Protein AF-A0A9E1TSV0-F1 (afdb_monomer_lite)

Secondary structure (DSSP, 8-state):
----HHHHHHHHHHHHHHHHHHHHHHHHHSS--HHHHHHHHHHHHHHHHHHHHHHHHHHHHHHHHHHH-

Foldseek 3Di:
DLPPLVVVLVVVLVVLVVVLVVVLVVLVPDPDDPVVNVVSVVVSVVVNVVSVVVSVVVCVVSVVVVVVD

pLDDT: mean 91.92, std 9.05, range [51.16, 98.0]

Sequence (69 aa):
MKIDIVLVGGLGFLLLVGALYLASVFITKSNMSNRAKRILHYVGFATVIIACVMMFDWYSTTYMAQLAS

Structure (mmCIF, N/CA/C/O backbone):
data_AF-A0A9E1TSV0-F1
#
_entry.id   AF-A0A9E1TSV0-F1
#
loop_
_atom_site.group_PDB
_atom_site.id
_atom_site.type_symbol
_atom_site.label_atom_id
_atom_site.label_alt_id
_atom_site.label_comp_id
_atom_site.label_asym_id
_atom_site.label_entity_id
_atom_site.label_seq_id
_atom_site.pdbx_PDB_ins_code
_atom_site.Cartn_x
_atom_site.Cartn_y
_atom_site.Cartn_z
_atom_site.occupancy
_atom_site.B_iso_or_equiv
_atom_site.auth_seq_id
_atom_site.auth_comp_id
_atom_site.auth_asym_id
_atom_site.auth_atom_id
_atom_site.pdbx_PDB_model_num
ATOM 1 N N . MET A 1 1 ? 12.629 11.776 -22.965 1.00 51.16 1 MET A N 1
ATOM 2 C CA . MET A 1 1 ? 12.955 11.953 -21.532 1.00 51.16 1 MET A CA 1
ATOM 3 C C . MET A 1 1 ? 12.810 10.593 -20.868 1.00 51.16 1 MET A C 1
ATOM 5 O O . MET A 1 1 ? 11.722 10.038 -20.958 1.00 51.16 1 MET A O 1
ATOM 9 N N . LYS A 1 2 ? 13.877 10.008 -20.305 1.00 65.88 2 LYS A N 1
ATOM 10 C CA . LYS A 1 2 ? 13.744 8.758 -19.538 1.00 65.88 2 LYS A CA 1
ATOM 11 C C . LYS A 1 2 ? 12.962 9.094 -18.269 1.00 65.88 2 LYS A C 1
ATOM 13 O O . LYS A 1 2 ? 13.405 9.933 -17.493 1.00 65.88 2 LYS A O 1
ATOM 18 N N . ILE A 1 3 ? 11.766 8.529 -18.125 1.00 74.88 3 ILE A N 1
ATOM 19 C CA . ILE A 1 3 ? 10.989 8.653 -16.891 1.00 74.88 3 ILE A CA 1
ATOM 20 C C . ILE A 1 3 ? 11.775 7.942 -15.792 1.00 74.88 3 ILE A C 1
ATOM 22 O O . ILE A 1 3 ? 12.155 6.782 -15.968 1.00 74.88 3 ILE A O 1
ATOM 26 N N . ASP A 1 4 ? 12.007 8.632 -14.674 1.00 86.56 4 ASP A N 1
ATOM 27 C CA . ASP A 1 4 ? 12.520 8.006 -13.458 1.00 86.56 4 ASP A CA 1
ATOM 28 C C . ASP A 1 4 ? 11.396 7.169 -12.836 1.00 86.56 4 ASP A C 1
ATOM 30 O O . ASP A 1 4 ? 10.580 7.631 -12.036 1.00 86.56 4 ASP A O 1
ATOM 34 N N . ILE A 1 5 ? 11.301 5.932 -13.314 1.00 87.75 5 ILE A N 1
ATOM 35 C CA . ILE A 1 5 ? 10.251 4.981 -12.950 1.00 87.75 5 ILE A CA 1
ATOM 36 C C . ILE A 1 5 ? 10.302 4.599 -11.470 1.00 87.75 5 ILE A C 1
ATOM 38 O O . ILE A 1 5 ? 9.260 4.291 -10.892 1.00 87.75 5 ILE A O 1
ATOM 42 N N . VAL A 1 6 ? 11.484 4.671 -10.845 1.00 87.56 6 VAL A N 1
ATOM 43 C CA . VAL A 1 6 ? 11.650 4.432 -9.407 1.00 87.56 6 VAL A CA 1
ATOM 44 C C . VAL A 1 6 ? 11.004 5.573 -8.633 1.00 87.56 6 VAL A C 1
ATOM 46 O O . VAL A 1 6 ? 10.195 5.322 -7.739 1.00 87.56 6 VAL A O 1
ATOM 49 N N . LEU A 1 7 ? 11.304 6.822 -9.002 1.00 90.44 7 LEU A N 1
ATOM 50 C CA . LEU A 1 7 ? 10.735 7.996 -8.347 1.00 90.44 7 LEU A CA 1
ATOM 51 C C . LEU A 1 7 ? 9.213 8.057 -8.523 1.00 90.44 7 LEU A C 1
ATOM 53 O O . LEU A 1 7 ? 8.491 8.260 -7.548 1.00 90.44 7 LEU A O 1
ATOM 57 N N . VAL A 1 8 ? 8.714 7.847 -9.744 1.00 91.31 8 VAL A N 1
ATOM 58 C CA . VAL A 1 8 ? 7.271 7.888 -10.039 1.00 91.31 8 VAL A CA 1
ATOM 59 C C . VAL A 1 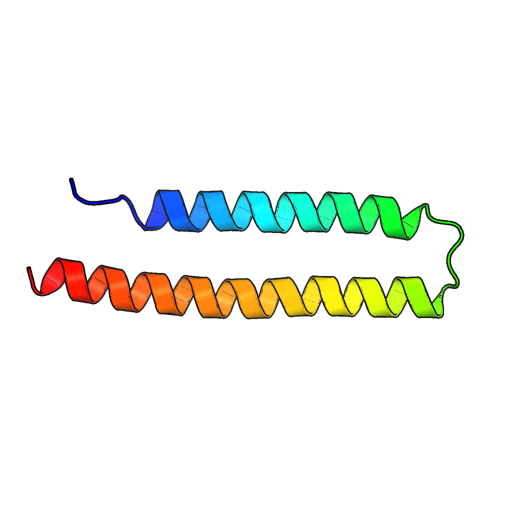8 ? 6.526 6.752 -9.336 1.00 91.31 8 VAL A C 1
ATOM 61 O O . VAL A 1 8 ? 5.506 7.006 -8.693 1.00 91.31 8 VAL A O 1
ATOM 64 N N . GLY A 1 9 ? 7.037 5.519 -9.408 1.00 90.06 9 GLY A N 1
ATOM 65 C CA . GLY A 1 9 ? 6.432 4.367 -8.737 1.00 90.06 9 GLY A CA 1
ATOM 66 C C . GLY A 1 9 ? 6.432 4.520 -7.216 1.00 90.06 9 GLY A C 1
ATOM 67 O O . GLY A 1 9 ? 5.397 4.339 -6.576 1.00 90.06 9 GLY A O 1
ATOM 68 N N . GLY A 1 10 ? 7.564 4.942 -6.644 1.00 91.38 10 GLY A N 1
ATOM 69 C CA . GLY A 1 10 ? 7.706 5.177 -5.209 1.00 91.38 10 GLY A CA 1
ATOM 70 C C . GLY A 1 10 ? 6.784 6.282 -4.692 1.00 91.38 10 GLY A C 1
ATOM 71 O O . GLY A 1 10 ? 6.077 6.077 -3.705 1.00 91.38 10 GLY A O 1
ATOM 72 N N . LEU A 1 11 ? 6.727 7.433 -5.373 1.00 95.19 11 LEU A N 1
ATOM 73 C CA . LEU A 1 11 ? 5.816 8.524 -5.006 1.00 95.19 11 LEU A CA 1
ATOM 74 C C . LEU A 1 11 ? 4.348 8.106 -5.133 1.00 95.19 11 LEU A C 1
ATOM 76 O O . LEU A 1 11 ? 3.559 8.375 -4.227 1.00 95.19 11 LEU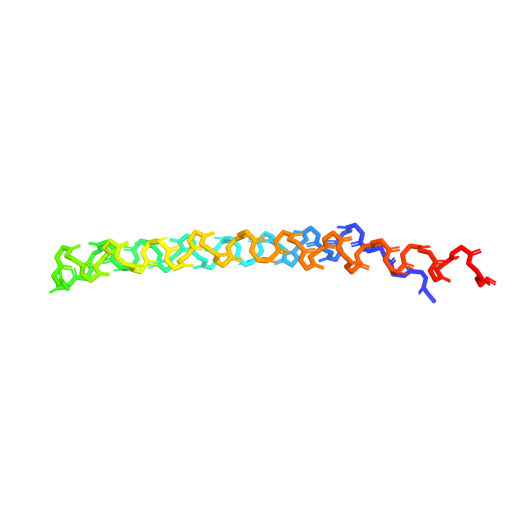 A O 1
ATOM 80 N N . GLY A 1 12 ? 3.980 7.415 -6.215 1.00 94.19 12 GLY A N 1
ATOM 81 C CA . GLY A 1 12 ? 2.624 6.897 -6.401 1.00 94.19 12 GLY A CA 1
ATOM 82 C C . GLY A 1 12 ? 2.213 5.935 -5.284 1.00 94.19 12 GLY A C 1
ATOM 83 O O . GLY A 1 12 ? 1.123 6.063 -4.723 1.00 94.19 12 GLY A O 1
ATOM 84 N N . PHE A 1 13 ? 3.108 5.024 -4.898 1.00 94.56 13 PHE A N 1
ATOM 85 C CA . PHE A 1 13 ? 2.865 4.084 -3.807 1.00 94.56 13 PHE A CA 1
ATOM 86 C C . PHE A 1 13 ? 2.731 4.786 -2.448 1.00 94.56 13 PHE A C 1
ATOM 88 O O . PHE A 1 13 ? 1.812 4.483 -1.686 1.00 94.56 13 PHE A O 1
ATOM 95 N N . LEU A 1 14 ? 3.589 5.770 -2.156 1.00 96.38 14 LEU A N 1
ATOM 96 C CA . LEU A 1 14 ? 3.506 6.567 -0.927 1.00 96.38 14 LEU A CA 1
ATOM 97 C C . LEU A 1 14 ? 2.180 7.324 -0.820 1.00 96.38 14 LEU A C 1
ATOM 99 O O . LEU A 1 14 ? 1.557 7.312 0.242 1.00 96.38 14 LEU A O 1
ATOM 103 N N . LEU A 1 15 ? 1.722 7.943 -1.911 1.00 97.75 15 LEU A N 1
ATOM 104 C CA . LEU A 1 15 ? 0.427 8.625 -1.947 1.00 97.75 15 LEU A CA 1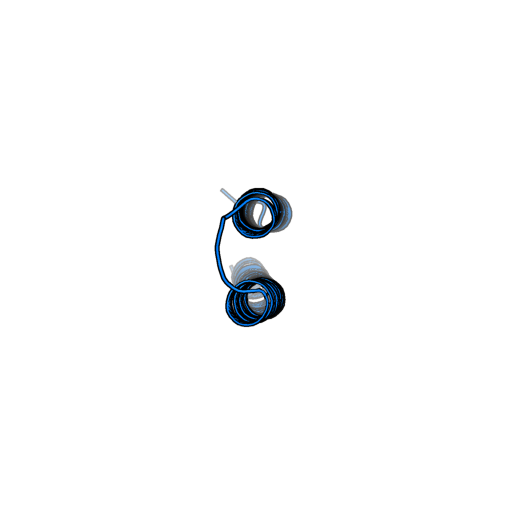
ATOM 105 C C . LEU A 1 15 ? -0.729 7.651 -1.692 1.00 97.75 15 LEU A C 1
ATOM 107 O O . LEU A 1 15 ? -1.627 7.960 -0.906 1.00 97.75 15 LEU A O 1
ATOM 111 N N . LEU A 1 16 ? -0.689 6.462 -2.299 1.00 96.88 16 LEU A N 1
ATOM 112 C CA . LEU A 1 16 ? -1.701 5.426 -2.099 1.00 96.88 16 LEU A CA 1
ATOM 113 C C . LEU A 1 16 ? -1.746 4.949 -0.641 1.00 96.88 16 LEU A C 1
ATOM 115 O O . LEU A 1 16 ? -2.818 4.923 -0.034 1.00 96.88 16 LEU A O 1
ATOM 119 N N . VAL A 1 17 ? -0.597 4.616 -0.050 1.00 96.56 17 VAL A N 1
ATOM 120 C CA . VAL A 1 17 ? -0.528 4.161 1.348 1.00 96.56 17 VAL A CA 1
ATOM 121 C C . VAL A 1 17 ? -0.924 5.282 2.311 1.00 96.56 17 VAL A C 1
ATOM 123 O O . VAL A 1 17 ? -1.661 5.032 3.264 1.00 96.56 17 VAL A O 1
ATOM 126 N N . GLY A 1 18 ? -0.513 6.524 2.046 1.00 97.50 18 GLY A N 1
ATOM 127 C CA . GLY A 1 18 ? -0.933 7.693 2.820 1.00 97.50 18 GLY A CA 1
ATOM 128 C C . GLY A 1 18 ? -2.451 7.899 2.794 1.00 97.50 18 GLY A C 1
ATOM 129 O O . GLY A 1 18 ? -3.068 8.105 3.841 1.00 97.50 18 GLY A O 1
ATOM 130 N N . ALA A 1 19 ? -3.080 7.762 1.624 1.00 98.00 19 ALA A N 1
ATOM 131 C CA . ALA A 1 19 ? -4.533 7.830 1.492 1.00 98.00 19 ALA A CA 1
ATOM 132 C C . ALA A 1 19 ? -5.235 6.690 2.250 1.00 98.00 19 ALA A C 1
ATOM 134 O O . ALA A 1 19 ? -6.208 6.933 2.968 1.00 98.00 19 ALA A O 1
ATOM 135 N N . LEU A 1 20 ? -4.720 5.459 2.157 1.00 97.62 20 LEU A N 1
ATOM 136 C CA . LEU A 1 20 ? -5.245 4.310 2.902 1.00 97.62 20 LEU A CA 1
ATOM 137 C C . LEU A 1 20 ? -5.097 4.481 4.419 1.00 97.62 20 LEU A C 1
ATOM 139 O O . LEU A 1 20 ? -6.000 4.101 5.166 1.00 97.62 20 LEU A O 1
ATOM 143 N N . TYR A 1 21 ? -4.008 5.091 4.885 1.00 96.75 21 TYR A N 1
ATOM 144 C CA . TYR A 1 21 ? -3.831 5.436 6.293 1.00 96.75 21 TYR A CA 1
ATOM 145 C C . TYR A 1 21 ? -4.902 6.427 6.767 1.00 96.75 21 TYR A C 1
ATOM 147 O O . TYR A 1 21 ? -5.570 6.180 7.773 1.00 96.75 21 TYR A O 1
ATOM 155 N N . LEU A 1 22 ? -5.132 7.512 6.022 1.00 97.88 22 LEU A N 1
ATOM 156 C CA . LEU A 1 22 ? -6.181 8.482 6.354 1.00 97.88 22 LEU A CA 1
ATOM 157 C C . LEU A 1 22 ? -7.574 7.836 6.349 1.00 97.88 22 LEU A C 1
ATOM 159 O O . LEU A 1 22 ? -8.362 8.061 7.271 1.00 97.88 22 LEU A O 1
ATOM 163 N N . ALA A 1 23 ? -7.857 6.982 5.362 1.00 97.00 23 ALA A N 1
ATOM 164 C CA . ALA A 1 23 ? -9.094 6.208 5.304 1.00 97.00 23 ALA A CA 1
ATOM 165 C C . ALA A 1 23 ? -9.246 5.289 6.528 1.00 97.00 23 ALA A C 1
ATOM 167 O O . ALA A 1 23 ? -10.316 5.245 7.132 1.00 97.00 23 ALA A O 1
ATOM 168 N N . SER A 1 24 ? -8.176 4.611 6.948 1.00 96.44 24 SER A N 1
ATOM 169 C CA . SER A 1 24 ? -8.155 3.766 8.149 1.00 96.44 24 SER A CA 1
ATOM 170 C C . SER A 1 24 ? -8.469 4.559 9.425 1.00 96.44 24 SER A C 1
ATOM 172 O O . SER A 1 24 ? -9.318 4.149 10.227 1.00 96.44 24 SER A O 1
ATOM 174 N N . VAL A 1 25 ? -7.875 5.748 9.588 1.00 97.38 25 VAL A N 1
ATOM 175 C CA . VAL A 1 25 ? -8.176 6.653 10.711 1.00 97.38 25 VAL A CA 1
ATOM 176 C C . VAL A 1 25 ? -9.650 7.070 10.700 1.00 97.38 25 VAL A C 1
ATOM 178 O O . VAL A 1 25 ? -10.304 7.051 11.747 1.00 97.38 25 VAL A O 1
ATOM 181 N N . PHE A 1 26 ? -10.196 7.408 9.530 1.00 96.62 26 PHE A N 1
ATOM 182 C CA . PHE A 1 26 ? -11.606 7.769 9.379 1.00 96.62 26 PHE A CA 1
ATOM 183 C C . PHE A 1 26 ? -12.542 6.600 9.724 1.00 96.62 26 PHE A C 1
ATOM 185 O O . PHE A 1 26 ? -13.466 6.756 10.526 1.00 96.62 26 PHE A O 1
ATOM 192 N N . ILE A 1 27 ? -12.268 5.403 9.197 1.00 96.19 27 ILE A N 1
ATOM 193 C CA . ILE A 1 27 ? -13.042 4.184 9.471 1.00 96.19 27 ILE A CA 1
ATOM 194 C C . ILE A 1 27 ? -13.025 3.859 10.964 1.00 96.19 27 ILE A C 1
ATOM 196 O O . ILE A 1 27 ? -14.067 3.535 11.538 1.00 96.19 27 ILE A O 1
ATOM 200 N N . THR A 1 28 ? -11.868 3.982 11.613 1.00 94.31 28 THR A N 1
ATOM 201 C CA . THR A 1 28 ? -11.720 3.714 13.048 1.00 94.31 28 THR A CA 1
ATOM 202 C C . THR A 1 28 ? -12.630 4.617 13.882 1.00 94.31 28 THR A C 1
ATOM 204 O O . THR A 1 28 ? -13.314 4.125 14.784 1.00 94.31 28 THR A O 1
ATOM 207 N N . LYS A 1 29 ? -12.717 5.907 13.530 1.00 95.25 29 LYS A N 1
ATOM 208 C CA . LYS A 1 29 ? -13.549 6.913 14.215 1.00 95.25 29 LYS A CA 1
ATOM 209 C C . LYS A 1 29 ? -15.034 6.884 13.828 1.00 95.25 29 LYS A C 1
ATOM 211 O O . LYS A 1 29 ? -15.846 7.482 14.524 1.00 95.25 29 LYS A O 1
ATOM 216 N N . SER A 1 30 ? -15.403 6.203 12.745 1.00 94.44 30 SER A N 1
ATOM 217 C CA . SER A 1 30 ? -16.795 6.114 12.287 1.00 94.44 30 SER A CA 1
ATOM 218 C C . SER A 1 30 ? -17.701 5.370 13.281 1.00 94.44 30 SER A C 1
ATOM 220 O O . SER A 1 30 ? -17.242 4.515 14.041 1.00 94.44 30 SER A O 1
ATOM 222 N N . ASN A 1 31 ? -19.013 5.618 13.233 1.00 96.25 31 ASN A N 1
ATOM 223 C CA . ASN A 1 31 ? -20.001 4.906 14.058 1.00 96.25 31 ASN A CA 1
ATOM 224 C C . ASN A 1 31 ? -20.471 3.574 13.425 1.00 96.25 31 ASN A C 1
ATOM 226 O O . ASN A 1 31 ? -21.589 3.114 13.642 1.00 96.25 31 ASN A O 1
ATOM 230 N N . MET A 1 32 ? -19.637 2.972 12.569 1.00 95.25 32 MET A N 1
ATOM 231 C CA . MET A 1 32 ? -19.927 1.695 11.914 1.00 95.25 32 MET A CA 1
ATOM 232 C C . MET A 1 32 ? -19.800 0.517 12.886 1.00 95.25 32 MET A C 1
ATOM 234 O O . MET A 1 32 ? -19.049 0.570 13.862 1.00 95.25 32 MET A O 1
ATOM 238 N N . SER A 1 33 ? -20.458 -0.599 12.563 1.00 96.75 33 SER A N 1
ATOM 239 C CA . SER A 1 33 ? -20.298 -1.841 13.320 1.00 96.75 33 SER A CA 1
ATOM 240 C C . SER A 1 33 ? -18.856 -2.361 13.268 1.00 96.75 33 SER A C 1
ATOM 242 O O . SER A 1 33 ? -18.154 -2.227 12.260 1.00 96.75 33 SER A O 1
ATOM 244 N N . ASN A 1 34 ? -18.423 -3.038 14.335 1.00 95.56 34 ASN A N 1
ATOM 245 C CA . ASN A 1 34 ? -17.076 -3.615 14.422 1.00 95.56 34 ASN A CA 1
ATOM 246 C C . ASN A 1 34 ? -16.775 -4.590 13.271 1.00 95.56 34 ASN A C 1
ATOM 248 O O . ASN A 1 34 ? -15.653 -4.636 12.768 1.00 95.56 34 ASN A O 1
ATOM 252 N N . ARG A 1 35 ? -17.789 -5.337 12.805 1.00 96.56 35 ARG A N 1
ATOM 253 C CA . ARG A 1 35 ? -17.654 -6.243 11.656 1.00 96.56 35 ARG A CA 1
ATOM 254 C C . ARG A 1 35 ? -17.344 -5.477 10.371 1.00 96.56 35 ARG A C 1
ATOM 256 O O . ARG A 1 35 ? -16.445 -5.885 9.641 1.00 96.56 35 ARG A O 1
ATOM 263 N N . ALA A 1 36 ? -18.049 -4.375 10.115 1.00 96.88 36 ALA A N 1
ATOM 264 C CA . ALA A 1 36 ? -17.831 -3.556 8.928 1.00 96.88 36 ALA A CA 1
ATOM 265 C C . ALA A 1 36 ? -16.445 -2.895 8.945 1.00 96.88 36 ALA A C 1
ATOM 267 O O . ALA A 1 36 ? -15.717 -2.992 7.959 1.00 96.88 36 ALA A O 1
ATOM 268 N N . LYS A 1 37 ? -16.027 -2.324 10.087 1.00 96.69 37 LYS A N 1
ATOM 269 C CA . LYS A 1 37 ?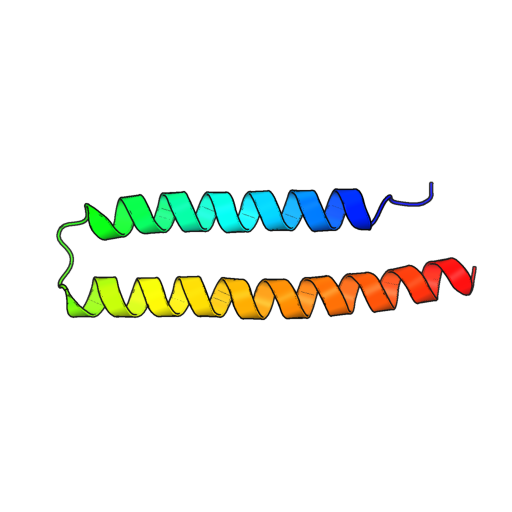 -14.677 -1.753 10.247 1.00 96.69 37 LYS A CA 1
ATOM 270 C C . LYS A 1 37 ? -13.590 -2.780 9.940 1.00 96.69 37 LYS A C 1
ATOM 272 O O . LYS A 1 37 ? -12.651 -2.472 9.210 1.00 96.69 37 LYS A O 1
ATOM 277 N N . ARG A 1 38 ? -13.735 -4.007 10.452 1.00 96.50 38 ARG A N 1
ATOM 278 C CA . ARG A 1 38 ? -12.776 -5.094 10.221 1.00 96.50 38 ARG A CA 1
ATOM 279 C C . ARG A 1 38 ? -12.683 -5.482 8.743 1.00 96.50 38 ARG A C 1
ATOM 281 O O . ARG A 1 38 ? -11.579 -5.612 8.229 1.00 96.50 38 ARG A O 1
ATOM 288 N N . ILE A 1 39 ? -13.821 -5.616 8.057 1.00 97.94 39 ILE A N 1
ATOM 289 C CA . ILE A 1 39 ? -13.848 -5.908 6.614 1.00 97.94 39 ILE A CA 1
ATOM 290 C C . ILE A 1 39 ? -13.140 -4.801 5.829 1.00 97.94 39 ILE A C 1
ATOM 292 O O . ILE A 1 39 ? -12.301 -5.105 4.989 1.00 97.94 39 ILE A O 1
ATOM 296 N N . LEU A 1 40 ? -13.413 -3.529 6.132 1.00 97.19 40 LEU A N 1
ATOM 297 C CA . LEU A 1 40 ? -12.774 -2.411 5.434 1.00 97.19 40 LEU A CA 1
ATOM 298 C C . LEU A 1 40 ? -11.254 -2.372 5.637 1.00 97.19 40 LEU A C 1
ATOM 300 O O . LEU A 1 40 ? -10.529 -2.060 4.698 1.00 97.19 40 LEU A O 1
ATOM 304 N N . HIS A 1 41 ? -10.756 -2.743 6.819 1.00 95.75 41 HIS A N 1
ATOM 305 C CA . HIS A 1 41 ? -9.313 -2.873 7.039 1.00 95.75 41 HIS A CA 1
ATOM 306 C C . HIS A 1 41 ? -8.706 -4.010 6.209 1.00 95.75 41 HIS A C 1
ATOM 308 O O . HIS A 1 41 ? -7.638 -3.830 5.630 1.00 95.75 41 HIS A O 1
ATOM 314 N N . TYR A 1 42 ? -9.388 -5.156 6.094 1.00 96.88 42 TYR A N 1
ATOM 315 C CA . TYR A 1 42 ? -8.932 -6.241 5.220 1.00 96.88 42 TYR A CA 1
ATOM 316 C C . TYR A 1 42 ? -8.939 -5.847 3.744 1.00 96.88 42 TYR A C 1
ATOM 318 O O . TYR A 1 42 ? -7.996 -6.178 3.032 1.00 96.88 42 TYR A O 1
ATOM 326 N N . VAL A 1 43 ? -9.952 -5.101 3.297 1.00 97.62 43 VAL A N 1
ATOM 327 C CA . VAL A 1 43 ? -9.986 -4.540 1.940 1.00 97.62 43 VAL A CA 1
ATOM 328 C C . VAL A 1 43 ? -8.811 -3.585 1.735 1.00 97.62 43 VAL A C 1
ATOM 330 O O . VAL A 1 43 ? -8.087 -3.732 0.759 1.00 97.62 43 VAL A O 1
ATOM 333 N N . GLY A 1 44 ? -8.559 -2.670 2.676 1.00 96.75 44 GLY A N 1
ATOM 334 C CA . GLY A 1 44 ? -7.407 -1.768 2.617 1.00 96.75 44 GLY A CA 1
ATOM 335 C C . GLY A 1 44 ? -6.075 -2.518 2.523 1.00 96.75 44 GLY A C 1
ATOM 336 O O . GLY A 1 44 ? -5.232 -2.169 1.702 1.00 96.75 44 GLY A O 1
ATOM 337 N N . PHE A 1 45 ? -5.907 -3.590 3.299 1.00 96.38 45 PHE A N 1
ATOM 338 C CA . PHE A 1 45 ? -4.717 -4.439 3.239 1.00 96.38 45 PHE A CA 1
ATOM 339 C C . PHE A 1 45 ? -4.578 -5.169 1.893 1.00 96.38 45 PHE A C 1
ATOM 341 O O . PHE A 1 45 ? -3.500 -5.171 1.302 1.00 96.38 45 PHE A O 1
ATOM 348 N N . ALA A 1 46 ? -5.668 -5.735 1.369 1.00 97.88 46 ALA A N 1
ATOM 349 C CA . ALA A 1 46 ? -5.677 -6.372 0.054 1.00 97.88 46 ALA A CA 1
ATOM 350 C C . ALA A 1 46 ? -5.314 -5.379 -1.064 1.00 97.88 46 ALA A C 1
ATOM 352 O O . ALA A 1 46 ? -4.538 -5.720 -1.956 1.00 97.88 46 ALA A O 1
ATOM 353 N N . THR A 1 47 ? -5.794 -4.134 -0.980 1.00 97.31 47 THR A N 1
ATOM 354 C CA . THR A 1 47 ? -5.427 -3.061 -1.913 1.00 97.31 47 THR A CA 1
ATOM 355 C C . THR A 1 47 ? -3.922 -2.802 -1.918 1.00 97.31 47 THR A C 1
ATOM 357 O O . THR A 1 47 ? -3.350 -2.642 -2.993 1.00 97.31 47 THR A O 1
ATOM 360 N N . VAL A 1 48 ? -3.256 -2.808 -0.755 1.00 96.62 48 VAL A N 1
ATOM 361 C CA . VAL A 1 48 ? -1.790 -2.653 -0.686 1.00 96.62 48 VAL A CA 1
ATOM 362 C C . VAL A 1 48 ? -1.083 -3.800 -1.407 1.00 96.62 48 VAL A C 1
ATOM 364 O O . VAL A 1 48 ? -0.173 -3.548 -2.192 1.00 96.62 48 VAL A O 1
ATOM 367 N N . ILE A 1 49 ? -1.516 -5.048 -1.195 1.00 97.44 49 ILE A N 1
ATOM 368 C CA . ILE A 1 49 ? -0.930 -6.219 -1.869 1.00 97.44 49 ILE A CA 1
ATOM 369 C C . ILE A 1 49 ? -1.061 -6.088 -3.389 1.00 97.44 49 ILE A C 1
ATOM 371 O O . ILE A 1 49 ? -0.076 -6.253 -4.108 1.00 97.44 49 ILE A O 1
ATOM 375 N N . ILE A 1 50 ? -2.259 -5.758 -3.876 1.00 97.88 50 ILE A N 1
ATOM 376 C CA . ILE A 1 50 ? -2.520 -5.586 -5.310 1.00 97.88 50 ILE A CA 1
ATOM 377 C C . ILE A 1 50 ? -1.658 -4.452 -5.877 1.00 97.88 50 ILE A C 1
ATOM 379 O O . ILE A 1 50 ? -1.014 -4.636 -6.907 1.00 97.88 50 ILE A O 1
ATOM 383 N N . ALA A 1 51 ? -1.583 -3.313 -5.184 1.00 96.19 51 ALA A N 1
ATOM 384 C CA . ALA A 1 51 ? -0.761 -2.181 -5.601 1.00 96.19 51 ALA A CA 1
ATOM 385 C C . ALA A 1 51 ? 0.728 -2.549 -5.693 1.00 96.19 51 ALA A C 1
ATOM 387 O O . ALA A 1 51 ? 1.380 -2.172 -6.663 1.00 96.19 51 ALA A O 1
ATOM 388 N N . CYS A 1 52 ? 1.259 -3.327 -4.741 1.00 95.38 52 CYS A N 1
ATOM 389 C CA . CYS A 1 52 ? 2.631 -3.836 -4.807 1.00 95.38 52 CYS A CA 1
ATOM 390 C C . CYS A 1 52 ? 2.859 -4.693 -6.057 1.00 95.38 52 CYS A C 1
ATOM 392 O O . CYS A 1 52 ? 3.824 -4.464 -6.782 1.00 95.38 52 CYS A O 1
ATOM 394 N N . VAL A 1 53 ? 1.972 -5.658 -6.327 1.00 96.50 53 VAL A N 1
ATOM 395 C CA . VAL A 1 53 ? 2.083 -6.537 -7.505 1.00 96.50 53 VAL A CA 1
ATOM 396 C C . VAL A 1 53 ? 2.063 -5.717 -8.793 1.00 96.50 53 VAL A C 1
ATOM 398 O O . VAL A 1 53 ? 2.948 -5.876 -9.629 1.00 96.50 53 VA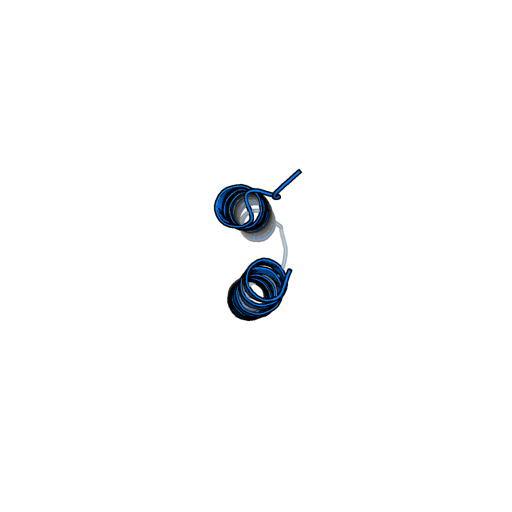L A O 1
ATOM 401 N N . MET A 1 54 ? 1.108 -4.794 -8.923 1.00 95.62 54 MET A N 1
ATOM 402 C CA . MET A 1 54 ? 1.001 -3.922 -10.095 1.00 95.62 54 MET A CA 1
ATOM 403 C C . MET A 1 54 ? 2.223 -3.014 -10.258 1.00 95.62 54 MET A C 1
ATOM 405 O O . MET A 1 54 ? 2.684 -2.803 -11.375 1.00 95.62 54 MET A O 1
ATOM 409 N N . MET A 1 55 ? 2.769 -2.489 -9.159 1.00 94.06 55 MET A N 1
ATOM 410 C CA . MET A 1 55 ? 3.966 -1.653 -9.193 1.00 94.06 55 MET A CA 1
ATOM 411 C C . MET A 1 55 ? 5.186 -2.444 -9.676 1.00 94.06 55 MET A C 1
ATOM 413 O O . MET A 1 55 ? 5.933 -1.943 -10.513 1.00 94.06 55 MET A O 1
ATOM 417 N N . PHE A 1 56 ? 5.388 -3.670 -9.182 1.00 92.00 56 PHE A N 1
ATOM 418 C CA . PHE A 1 56 ? 6.501 -4.515 -9.622 1.00 92.00 56 PHE A CA 1
ATOM 419 C C . PHE A 1 56 ? 6.366 -4.944 -11.084 1.00 92.00 56 PHE A C 1
ATOM 421 O O . PHE A 1 56 ? 7.356 -4.910 -11.817 1.00 92.00 56 PHE A O 1
ATOM 428 N N . ASP A 1 57 ? 5.157 -5.298 -11.518 1.00 94.12 57 ASP A N 1
ATOM 429 C CA . ASP A 1 57 ? 4.869 -5.645 -12.911 1.00 94.12 57 ASP A CA 1
ATOM 430 C C . ASP A 1 57 ? 5.130 -4.458 -13.853 1.00 94.12 57 ASP A C 1
ATOM 432 O O . ASP A 1 57 ? 5.880 -4.563 -14.828 1.00 94.12 57 ASP A O 1
ATOM 436 N N . TRP A 1 58 ? 4.614 -3.278 -13.501 1.00 92.94 58 TRP A N 1
ATOM 437 C CA . TRP A 1 58 ? 4.848 -2.052 -14.261 1.00 92.94 58 TRP A CA 1
ATOM 438 C C . TRP A 1 58 ? 6.329 -1.656 -14.301 1.00 92.94 58 TRP A C 1
ATOM 440 O O . TRP A 1 58 ? 6.847 -1.281 -15.356 1.00 92.94 58 TRP A O 1
ATOM 450 N N . TYR A 1 59 ? 7.033 -1.766 -13.172 1.00 90.38 59 TYR A N 1
ATOM 451 C CA . TYR A 1 59 ? 8.466 -1.499 -13.110 1.00 90.38 59 TYR A CA 1
ATOM 452 C C . TYR A 1 59 ? 9.244 -2.448 -14.028 1.00 90.38 59 TYR A C 1
ATOM 454 O O . TYR A 1 59 ? 10.064 -1.992 -14.823 1.00 90.38 59 TYR A O 1
ATOM 462 N N . SER A 1 60 ? 8.962 -3.753 -13.959 1.00 89.62 60 SER A N 1
ATOM 463 C CA . SER A 1 60 ? 9.635 -4.770 -14.771 1.00 89.62 60 SER A CA 1
ATOM 464 C C . SER A 1 60 ? 9.418 -4.534 -16.267 1.00 89.62 60 SER A C 1
ATOM 466 O O . SER A 1 60 ? 10.383 -4.446 -17.027 1.00 89.62 60 SER A O 1
ATOM 468 N N . THR A 1 61 ? 8.165 -4.346 -16.687 1.00 91.50 61 THR A N 1
ATOM 469 C CA . THR A 1 61 ? 7.806 -4.117 -18.095 1.00 91.50 61 THR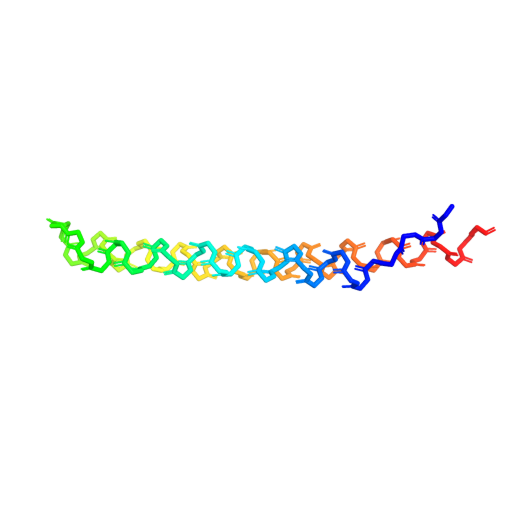 A CA 1
ATOM 470 C C . THR A 1 61 ? 8.404 -2.823 -18.641 1.00 91.50 61 THR A C 1
ATOM 472 O O . THR A 1 61 ? 8.980 -2.816 -19.731 1.00 91.50 61 THR A O 1
ATOM 475 N N . THR A 1 62 ? 8.347 -1.734 -17.870 1.00 88.88 62 THR A N 1
ATOM 476 C CA . THR A 1 62 ? 8.888 -0.438 -18.301 1.00 88.88 62 THR A CA 1
ATOM 477 C C . THR A 1 62 ? 10.412 -0.451 -18.351 1.00 88.88 62 THR A C 1
ATOM 479 O O . THR A 1 62 ? 10.998 0.092 -19.287 1.00 88.88 62 THR A O 1
ATOM 482 N N . TYR A 1 63 ? 11.070 -1.096 -17.387 1.00 85.06 63 TYR A N 1
ATOM 483 C CA . TYR A 1 63 ? 12.523 -1.241 -17.386 1.00 85.06 63 TYR A CA 1
ATOM 484 C C . TYR A 1 63 ? 13.013 -2.052 -18.595 1.00 85.06 63 TYR A C 1
ATOM 486 O O . TYR A 1 63 ? 13.949 -1.634 -19.275 1.00 85.06 63 TYR A O 1
ATOM 494 N N . MET A 1 64 ? 12.340 -3.160 -18.928 1.00 83.12 64 MET A N 1
ATOM 495 C CA . MET A 1 64 ? 12.661 -3.955 -20.121 1.00 83.12 64 MET A CA 1
ATOM 496 C C . MET A 1 64 ? 12.445 -3.168 -21.418 1.00 83.12 64 MET A C 1
ATOM 498 O O . MET A 1 64 ? 13.279 -3.228 -22.319 1.00 83.12 64 MET A O 1
ATOM 502 N N . ALA A 1 65 ? 11.376 -2.372 -21.501 1.00 84.88 65 ALA A N 1
ATOM 503 C CA . ALA A 1 65 ? 11.136 -1.502 -22.651 1.00 84.88 65 ALA A CA 1
ATOM 504 C C . ALA A 1 65 ? 12.234 -0.436 -22.821 1.00 84.88 65 ALA A C 1
ATOM 506 O O . ALA A 1 65 ? 12.641 -0.157 -23.944 1.00 84.88 65 ALA A O 1
ATOM 507 N N . GLN A 1 66 ? 12.749 0.124 -21.720 1.00 82.50 66 GLN A N 1
ATOM 508 C CA . GLN A 1 66 ? 13.858 1.087 -21.746 1.00 82.50 66 GLN A CA 1
ATOM 509 C C . GLN A 1 66 ? 15.206 0.468 -22.143 1.00 82.50 66 GLN A C 1
ATOM 511 O O . GLN A 1 66 ? 16.091 1.195 -22.588 1.00 82.50 66 GLN A O 1
ATOM 516 N N . LEU A 1 67 ? 15.390 -0.840 -21.939 1.00 79.62 67 LEU A N 1
ATOM 517 C CA . LEU A 1 67 ? 16.584 -1.579 -22.363 1.00 79.62 67 LEU A CA 1
ATOM 518 C C . LEU A 1 67 ? 16.551 -1.953 -23.851 1.00 79.62 67 LEU A C 1
ATOM 520 O O . LEU A 1 67 ? 17.607 -2.096 -24.458 1.00 79.62 67 LEU A O 1
ATOM 524 N N . ALA A 1 68 ? 15.358 -2.137 -24.423 1.00 71.25 68 ALA A N 1
ATOM 525 C CA . ALA A 1 68 ? 15.168 -2.524 -25.822 1.00 71.25 68 ALA A CA 1
ATOM 526 C C . ALA A 1 68 ? 15.179 -1.338 -26.812 1.00 71.25 68 ALA A C 1
ATOM 528 O O . ALA A 1 68 ? 15.164 -1.566 -28.022 1.00 71.25 68 ALA A O 1
ATOM 529 N N . SER A 1 69 ? 15.165 -0.099 -26.305 1.00 58.69 69 SER A N 1
ATOM 530 C CA . SER A 1 69 ? 15.194 1.163 -27.066 1.00 58.69 69 SER A CA 1
ATOM 531 C C . SER A 1 69 ? 16.586 1.777 -27.125 1.00 58.69 69 SER A C 1
ATOM 533 O O . SER A 1 69 ? 16.965 2.264 -28.208 1.00 58.69 69 SER A O 1
#

Radius of gyration: 16.3 Å; chains: 1; bounding box: 37×18×42 Å